Protein AF-A0A523XMX8-F1 (afdb_monomer)

Foldseek 3Di:
DPPPDVVNVVVVVVVVVVPPDDVVVVVVVVVVLVVLLVVLLVVLVVVVVVVPDDDPVVQQCDVVCVPPTSVSVVSNVSSVVSSVVVVVVVVVVCCVVDPDDDDPVPPDPDDPDDPPPDD

Solvent-accessible surface area (backbone atoms only — not comparable to full-atom values): 7252 Å² total; per-residue (Å²): 140,83,88,79,52,70,69,59,54,51,53,54,49,51,51,54,55,70,69,48,77,58,69,67,61,57,52,53,51,52,53,50,52,52,51,43,49,52,53,22,42,56,49,26,48,55,49,56,72,71,56,80,64,90,76,62,70,69,74,38,62,46,88,90,50,70,88,74,42,26,60,55,55,53,33,48,54,48,11,50,53,48,37,54,51,51,50,51,50,52,51,52,52,48,48,68,76,53,62,86,74,78,51,84,84,73,52,78,80,81,77,77,76,77,78,78,78,81,127

Structure (mmCIF, N/CA/C/O backbone):
data_AF-A0A523XMX8-F1
#
_entry.id   AF-A0A523XMX8-F1
#
loop_
_atom_site.group_PDB
_atom_site.id
_atom_site.type_symbol
_atom_site.label_atom_id
_atom_site.label_alt_id
_atom_site.label_comp_id
_atom_site.label_asym_id
_atom_site.label_entity_id
_atom_site.label_seq_id
_atom_site.pdbx_PDB_ins_code
_atom_site.Cartn_x
_atom_site.Cartn_y
_atom_site.Cartn_z
_atom_site.occupancy
_atom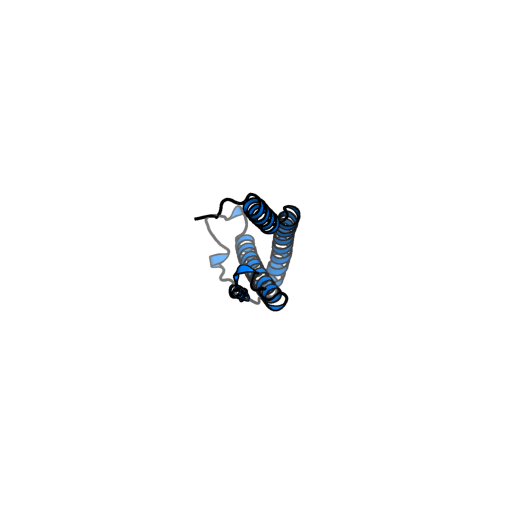_site.B_iso_or_equiv
_atom_site.auth_seq_id
_atom_site.auth_comp_id
_atom_site.auth_asym_id
_atom_site.auth_atom_id
_atom_site.pdbx_PDB_model_num
ATOM 1 N N . MET A 1 1 ? 42.049 2.344 -22.829 1.00 52.81 1 MET A N 1
ATOM 2 C CA . MET A 1 1 ? 41.469 3.656 -23.190 1.00 52.81 1 MET A CA 1
ATOM 3 C C . MET A 1 1 ? 40.869 3.527 -24.580 1.00 52.81 1 MET A C 1
ATOM 5 O O . MET A 1 1 ? 41.507 2.914 -25.423 1.00 52.81 1 MET A O 1
ATOM 9 N N . GLY A 1 2 ? 39.623 3.962 -24.768 1.00 55.50 2 GLY A N 1
ATOM 10 C CA . GLY A 1 2 ? 38.838 3.720 -25.988 1.00 55.50 2 GLY A CA 1
ATOM 11 C C . GLY A 1 2 ? 37.345 3.512 -25.706 1.00 55.50 2 GLY A C 1
ATOM 12 O O . GLY A 1 2 ? 36.725 2.636 -26.301 1.00 55.50 2 GLY A O 1
ATOM 13 N N . ARG A 1 3 ? 36.783 4.265 -24.748 1.00 55.72 3 ARG A N 1
ATOM 14 C CA . ARG A 1 3 ? 35.345 4.274 -24.414 1.00 55.72 3 ARG A CA 1
ATOM 15 C C . ARG A 1 3 ? 34.614 5.436 -25.105 1.00 55.72 3 ARG A C 1
ATOM 17 O O . ARG A 1 3 ? 33.520 5.799 -24.699 1.00 55.72 3 ARG A O 1
ATOM 24 N N . ASP A 1 4 ? 35.192 5.966 -26.180 1.00 60.31 4 ASP A N 1
ATOM 25 C CA . ASP A 1 4 ? 34.786 7.247 -26.771 1.00 60.31 4 ASP A CA 1
ATOM 26 C C . ASP A 1 4 ? 34.184 7.073 -28.173 1.00 60.31 4 ASP A C 1
ATOM 28 O O . ASP A 1 4 ? 34.280 7.960 -29.017 1.00 60.31 4 ASP A O 1
ATOM 32 N N . THR A 1 5 ? 33.574 5.915 -28.463 1.00 75.62 5 THR A N 1
ATOM 33 C CA . THR A 1 5 ? 32.801 5.784 -29.706 1.00 75.62 5 THR A CA 1
ATOM 34 C C . THR A 1 5 ? 31.372 6.256 -29.461 1.00 75.62 5 THR A C 1
ATOM 36 O O . THR A 1 5 ? 30.696 5.780 -28.548 1.00 75.62 5 THR A O 1
ATOM 39 N N . TRP A 1 6 ? 30.910 7.195 -30.291 1.00 70.62 6 TRP A N 1
ATOM 40 C CA . TRP A 1 6 ? 29.552 7.757 -30.289 1.00 70.62 6 TRP A CA 1
ATOM 41 C C . TRP A 1 6 ? 28.453 6.688 -30.192 1.00 70.62 6 TRP A C 1
ATOM 43 O O . TRP A 1 6 ? 27.459 6.873 -29.494 1.00 70.62 6 TRP A O 1
ATOM 53 N N . ARG A 1 7 ? 28.708 5.515 -30.780 1.00 71.75 7 ARG A N 1
ATOM 54 C CA . ARG A 1 7 ? 27.822 4.348 -30.771 1.00 71.75 7 ARG A CA 1
ATOM 55 C C . ARG A 1 7 ? 27.574 3.759 -29.374 1.00 71.75 7 ARG A C 1
ATOM 57 O O . ARG A 1 7 ? 26.484 3.268 -29.110 1.00 71.75 7 ARG A O 1
ATOM 64 N N . PHE A 1 8 ? 28.546 3.814 -28.456 1.00 73.06 8 PHE A N 1
ATOM 65 C CA . PHE A 1 8 ? 28.310 3.398 -27.064 1.00 73.06 8 PHE A CA 1
ATOM 66 C C . PHE A 1 8 ? 27.454 4.412 -26.302 1.00 73.06 8 PHE A C 1
ATOM 68 O O . PHE A 1 8 ? 26.685 4.021 -25.428 1.00 73.06 8 PHE A O 1
ATOM 75 N N . ARG A 1 9 ? 27.551 5.700 -26.656 1.00 74.81 9 ARG A N 1
ATOM 76 C CA . ARG A 1 9 ? 26.746 6.761 -26.045 1.00 74.81 9 ARG A CA 1
ATOM 77 C C . ARG A 1 9 ? 25.272 6.636 -26.428 1.00 74.81 9 ARG A C 1
ATOM 79 O O . ARG A 1 9 ? 24.423 6.755 -25.553 1.00 74.81 9 ARG A O 1
ATOM 86 N N . GLU A 1 10 ? 24.984 6.317 -27.691 1.00 78.69 10 GLU A N 1
ATOM 87 C CA . GLU A 1 10 ? 23.622 6.023 -28.165 1.00 78.69 10 GLU A CA 1
ATOM 88 C C . GLU A 1 10 ? 23.019 4.808 -27.449 1.00 78.69 10 GLU A C 1
ATOM 90 O O . GLU A 1 10 ? 21.920 4.906 -26.911 1.00 78.69 10 GLU A O 1
ATOM 95 N N . LEU A 1 11 ? 23.764 3.701 -27.329 1.00 78.00 11 LEU A N 1
ATOM 96 C CA . LEU A 1 11 ? 23.299 2.507 -26.609 1.00 78.00 11 LEU A CA 1
ATOM 97 C C . LEU A 1 11 ? 23.042 2.777 -25.116 1.00 78.00 11 LEU A C 1
ATOM 99 O O . LEU A 1 11 ? 22.066 2.282 -24.550 1.00 78.00 11 LEU A O 1
ATOM 103 N N . ASP A 1 12 ? 23.889 3.574 -24.458 1.00 76.88 12 ASP A N 1
ATOM 104 C CA . ASP A 1 12 ? 23.670 3.971 -23.063 1.00 76.88 12 ASP A CA 1
ATOM 105 C C . ASP A 1 12 ? 22.466 4.917 -22.911 1.00 76.88 12 ASP A C 1
ATOM 107 O O . ASP A 1 12 ? 21.740 4.841 -21.915 1.00 76.88 12 ASP A O 1
ATOM 111 N N . GLU A 1 13 ? 22.210 5.791 -23.886 1.00 78.75 13 GLU A N 1
ATOM 112 C CA . GLU A 1 13 ? 21.013 6.634 -23.921 1.00 78.75 13 GLU A CA 1
ATOM 113 C C . GLU A 1 13 ? 19.737 5.820 -24.168 1.00 78.75 13 GLU A C 1
ATOM 115 O O . GLU A 1 13 ? 18.737 6.040 -23.480 1.00 78.75 13 GLU A O 1
ATOM 120 N N . GLU A 1 14 ? 19.764 4.839 -25.069 1.00 75.50 14 GLU A N 1
ATOM 121 C CA . GLU A 1 14 ? 18.656 3.910 -25.315 1.00 75.50 14 GLU A CA 1
ATOM 122 C C . GLU A 1 14 ? 18.346 3.056 -24.081 1.00 75.50 14 GLU A C 1
ATOM 124 O O . GLU A 1 14 ? 17.186 2.951 -23.677 1.00 75.50 14 GLU A O 1
ATOM 129 N N . ARG A 1 15 ? 19.371 2.548 -23.382 1.00 70.12 15 ARG A N 1
ATOM 130 C CA . ARG A 1 15 ? 19.197 1.857 -22.091 1.00 70.12 15 ARG A CA 1
ATOM 131 C C . ARG A 1 15 ? 18.602 2.771 -21.026 1.00 70.12 15 ARG A C 1
ATOM 133 O O . ARG A 1 15 ? 17.742 2.340 -20.260 1.00 70.12 15 ARG A O 1
ATOM 140 N N . LYS A 1 16 ? 19.030 4.036 -20.962 1.00 73.00 16 LYS A N 1
ATOM 141 C CA . LYS A 1 16 ? 18.450 5.029 -20.043 1.00 73.00 16 LYS A CA 1
ATOM 142 C C . LYS A 1 16 ? 17.004 5.360 -20.401 1.00 73.00 16 LYS A C 1
ATOM 144 O O . LYS A 1 16 ? 16.234 5.625 -19.486 1.00 73.00 16 LYS A O 1
ATOM 149 N N . LYS A 1 17 ? 16.626 5.357 -21.682 1.00 70.06 17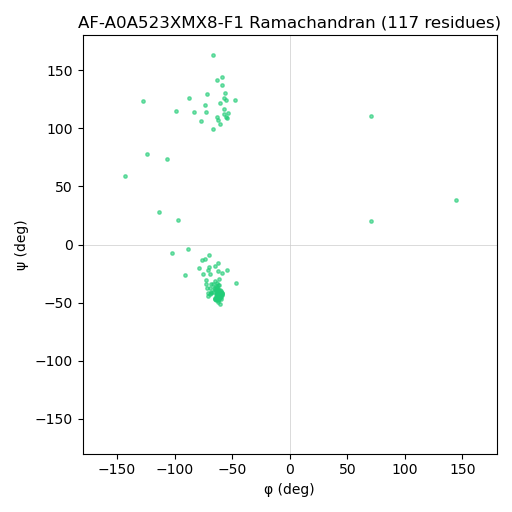 LYS A N 1
ATOM 150 C CA . LYS A 1 17 ? 15.235 5.546 -22.126 1.00 70.06 17 LYS A CA 1
ATOM 151 C C . LYS A 1 17 ? 14.374 4.326 -21.792 1.00 70.06 17 LYS A C 1
ATOM 153 O O . LYS A 1 17 ? 13.309 4.508 -21.222 1.00 70.06 17 LYS A O 1
ATOM 158 N N . SER A 1 18 ? 14.869 3.110 -22.028 1.00 65.94 18 SER A N 1
ATOM 159 C CA . SER A 1 18 ? 14.192 1.852 -21.668 1.00 65.94 18 SER A CA 1
ATOM 160 C C . SER A 1 18 ? 13.991 1.701 -20.151 1.00 65.94 18 SER A C 1
ATOM 162 O O . SER A 1 18 ? 12.924 1.300 -19.694 1.00 65.94 18 SER A O 1
ATOM 164 N N . LYS A 1 19 ? 14.970 2.124 -19.338 1.00 67.50 19 LYS A N 1
ATOM 165 C CA . LYS A 1 19 ? 14.853 2.128 -17.867 1.00 67.50 19 LYS A CA 1
ATOM 166 C C . LYS A 1 19 ? 13.939 3.223 -17.308 1.00 67.50 19 LYS A C 1
ATOM 168 O O . LYS A 1 19 ? 13.621 3.193 -16.117 1.00 67.50 19 LYS A O 1
ATOM 173 N N . ARG A 1 20 ? 13.528 4.213 -18.107 1.00 70.38 20 ARG A N 1
ATOM 174 C CA . ARG A 1 20 ? 12.566 5.222 -17.650 1.00 70.38 20 ARG A CA 1
ATOM 175 C C . ARG A 1 20 ? 11.178 4.597 -17.678 1.00 70.38 20 ARG A C 1
ATOM 177 O O . ARG A 1 20 ? 10.586 4.420 -18.733 1.00 70.38 20 ARG A O 1
ATOM 184 N N . LEU A 1 21 ? 10.663 4.288 -16.490 1.00 67.81 21 LEU A N 1
ATOM 185 C CA . LEU A 1 21 ? 9.271 3.893 -16.288 1.00 67.81 21 LEU A CA 1
ATOM 186 C C . LEU A 1 21 ? 8.331 4.864 -17.011 1.00 67.81 21 LEU A C 1
ATOM 188 O O . LEU A 1 21 ? 8.369 6.073 -16.762 1.00 67.81 21 LEU A O 1
ATOM 192 N N . ASN A 1 22 ? 7.482 4.312 -17.875 1.00 78.88 22 ASN A N 1
ATOM 193 C CA . ASN A 1 22 ? 6.486 5.066 -18.621 1.00 78.88 22 ASN A CA 1
ATOM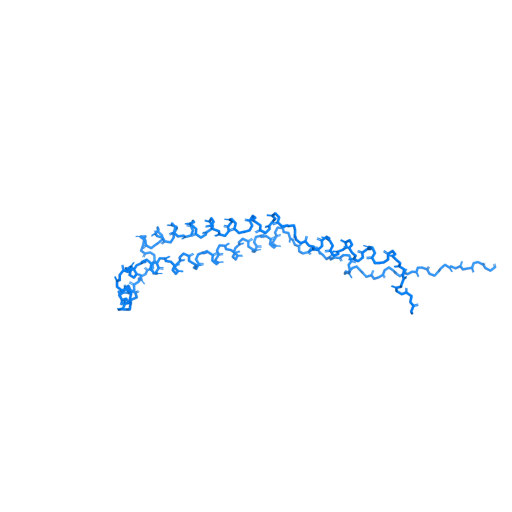 194 C C . ASN A 1 22 ? 5.576 5.853 -17.655 1.00 78.88 22 ASN A C 1
ATOM 196 O O . ASN A 1 22 ? 5.042 5.269 -16.707 1.00 78.88 22 ASN A O 1
ATOM 200 N N . PRO A 1 23 ? 5.351 7.161 -17.879 1.00 78.69 23 PRO A N 1
ATOM 201 C CA . PRO A 1 23 ? 4.584 8.009 -16.962 1.00 78.69 23 PRO A CA 1
ATOM 202 C C . PRO A 1 23 ? 3.131 7.539 -16.788 1.00 78.69 23 PRO A C 1
ATOM 204 O O . PRO A 1 23 ? 2.575 7.668 -15.701 1.00 78.69 23 PRO A O 1
ATOM 207 N N . ILE A 1 24 ? 2.550 6.907 -17.814 1.00 82.25 24 ILE A N 1
ATOM 208 C CA . ILE A 1 24 ? 1.205 6.308 -17.774 1.00 82.25 24 ILE A CA 1
ATOM 209 C C . ILE A 1 24 ? 1.108 5.242 -16.671 1.00 82.25 24 ILE A C 1
ATOM 211 O O . ILE A 1 24 ? 0.148 5.224 -15.904 1.00 82.25 24 ILE A O 1
ATOM 215 N N . TRP A 1 25 ? 2.140 4.408 -16.519 1.00 81.19 25 TRP A N 1
ATOM 216 C CA . TRP A 1 25 ? 2.167 3.349 -15.508 1.00 81.19 25 TRP A CA 1
ATOM 217 C C . TRP A 1 25 ? 2.280 3.891 -14.076 1.00 81.19 25 TRP A C 1
ATOM 219 O O . TRP A 1 25 ? 1.785 3.259 -13.145 1.00 81.19 25 TRP A O 1
ATOM 229 N N . ARG A 1 26 ? 2.844 5.094 -13.884 1.00 80.19 26 ARG A N 1
ATOM 230 C CA . ARG A 1 26 ? 2.815 5.784 -12.579 1.00 80.19 26 ARG A CA 1
ATOM 231 C C . ARG A 1 26 ? 1.403 6.256 -12.221 1.00 80.19 26 ARG A C 1
ATOM 233 O O . ARG A 1 26 ? 1.009 6.168 -11.062 1.00 80.19 26 ARG A O 1
ATOM 240 N N . GLY A 1 27 ? 0.642 6.717 -13.217 1.00 83.88 27 GLY A N 1
ATOM 241 C CA . GLY A 1 27 ? -0.755 7.126 -13.050 1.00 83.88 27 GLY A CA 1
ATOM 242 C C . GLY A 1 27 ? -1.661 5.961 -12.653 1.00 83.88 27 GLY A C 1
ATOM 243 O O . GLY A 1 27 ? -2.415 6.077 -11.690 1.00 83.88 27 GLY A O 1
ATOM 244 N N . VAL A 1 28 ? -1.522 4.814 -13.328 1.00 87.44 28 VAL A N 1
ATOM 245 C CA . VAL A 1 28 ? -2.275 3.589 -12.999 1.00 87.44 28 VAL A CA 1
ATOM 246 C C . VAL A 1 28 ? -2.002 3.141 -11.562 1.00 87.44 28 VAL A C 1
ATOM 248 O O . VAL A 1 28 ? -2.941 2.821 -10.839 1.00 87.44 28 VAL A O 1
ATOM 251 N N . GLY A 1 29 ? -0.741 3.188 -11.115 1.00 83.38 29 GLY A N 1
ATOM 252 C CA . GLY A 1 29 ? -0.386 2.864 -9.731 1.00 83.38 29 GLY A CA 1
ATOM 253 C C . GLY A 1 29 ? -1.072 3.774 -8.708 1.00 83.38 29 GLY A C 1
ATOM 254 O O . GLY A 1 29 ? -1.609 3.282 -7.722 1.00 83.38 29 GLY A O 1
ATOM 255 N N . CYS A 1 30 ? -1.120 5.086 -8.962 1.00 87.00 30 CYS A N 1
ATOM 256 C CA . CYS A 1 30 ? -1.793 6.037 -8.073 1.00 87.00 30 CYS A CA 1
ATOM 257 C C . CYS A 1 30 ? -3.299 5.749 -7.961 1.00 87.00 30 CYS A C 1
ATOM 259 O O . CYS A 1 30 ? -3.829 5.633 -6.857 1.00 87.00 30 CYS A O 1
ATOM 2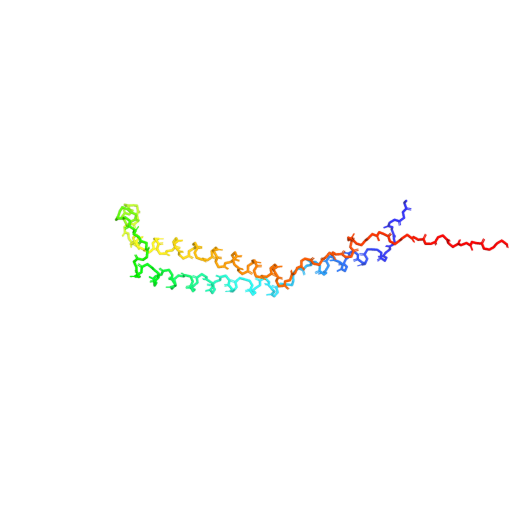61 N N . VAL A 1 31 ? -3.977 5.553 -9.097 1.00 90.56 31 VAL A N 1
ATOM 262 C CA . VAL A 1 31 ? -5.411 5.221 -9.123 1.00 90.56 31 VAL A CA 1
ATOM 263 C C . VAL A 1 31 ? -5.683 3.904 -8.395 1.00 90.56 31 VAL A C 1
ATOM 265 O O . VAL A 1 31 ? -6.622 3.819 -7.606 1.00 90.56 31 VAL A O 1
ATOM 268 N N . LEU A 1 32 ? -4.837 2.894 -8.602 1.00 87.44 32 LEU A N 1
ATOM 269 C CA . LEU A 1 32 ? -4.987 1.591 -7.962 1.00 87.44 32 LEU A CA 1
ATOM 270 C C . LEU A 1 32 ? -4.840 1.680 -6.437 1.00 87.44 32 LEU A C 1
ATOM 272 O O . LEU A 1 32 ? -5.618 1.047 -5.732 1.00 87.44 32 LEU A O 1
ATOM 276 N N . VAL A 1 33 ? -3.920 2.504 -5.922 1.00 86.00 33 VAL A N 1
ATOM 277 C CA . VAL A 1 33 ? -3.775 2.751 -4.473 1.00 86.00 33 VAL A CA 1
ATOM 278 C C . VAL A 1 33 ? -5.021 3.418 -3.891 1.00 86.00 33 VAL A C 1
ATOM 280 O O . VAL A 1 33 ? -5.479 3.015 -2.824 1.00 86.00 33 VAL A O 1
ATOM 283 N N . VAL A 1 34 ? -5.610 4.392 -4.593 1.00 89.75 34 VAL A N 1
ATOM 284 C CA . VAL A 1 34 ? -6.853 5.046 -4.145 1.00 89.75 34 VAL A CA 1
ATOM 285 C C . VAL A 1 34 ? -8.006 4.043 -4.083 1.00 89.75 34 VAL A C 1
ATOM 287 O O . VAL A 1 34 ? -8.715 3.982 -3.078 1.00 89.75 34 VAL A O 1
ATOM 290 N N . ILE A 1 35 ? -8.164 3.218 -5.122 1.00 90.62 35 ILE A N 1
ATOM 291 C CA . ILE A 1 35 ? -9.189 2.166 -5.158 1.00 90.62 35 ILE A CA 1
ATOM 292 C C . ILE A 1 35 ? -8.965 1.165 -4.020 1.00 90.62 35 ILE A C 1
ATOM 294 O O . ILE A 1 35 ? -9.915 0.818 -3.321 1.00 90.62 35 ILE A O 1
ATOM 298 N N . LEU A 1 36 ? -7.720 0.736 -3.791 1.00 89.06 36 LEU A N 1
ATOM 299 C CA . LEU A 1 36 ? -7.386 -0.187 -2.706 1.00 89.06 36 LEU A CA 1
ATOM 300 C C . LEU A 1 36 ? -7.721 0.397 -1.333 1.00 89.06 36 LEU A C 1
ATOM 302 O O . LEU A 1 36 ? -8.262 -0.313 -0.491 1.00 89.06 36 LEU A O 1
ATOM 306 N N . GLY A 1 37 ? -7.423 1.679 -1.111 1.00 89.00 37 GLY A N 1
ATOM 307 C CA . GLY A 1 37 ? -7.763 2.369 0.131 1.00 89.00 37 GLY A CA 1
ATOM 308 C C . GLY A 1 37 ? -9.274 2.426 0.355 1.00 89.00 37 GLY A C 1
ATOM 309 O O . GLY A 1 37 ? -9.748 2.128 1.448 1.00 89.00 37 GLY A O 1
ATOM 310 N N . PHE A 1 38 ? -10.043 2.729 -0.694 1.00 91.31 38 PHE A N 1
ATOM 311 C CA . PHE A 1 38 ? -11.502 2.771 -0.619 1.00 91.31 38 PHE A CA 1
ATOM 312 C C . PHE A 1 38 ? -12.111 1.395 -0.316 1.00 91.31 38 PHE A C 1
ATOM 314 O O . PHE A 1 38 ? -12.921 1.256 0.601 1.00 91.31 38 PHE A O 1
ATOM 321 N N . VAL A 1 39 ? -11.674 0.356 -1.034 1.00 91.00 39 VAL A N 1
ATOM 322 C CA . VAL A 1 39 ? -12.112 -1.027 -0.791 1.00 91.00 39 VAL A CA 1
ATOM 323 C C . VAL A 1 39 ? -11.695 -1.491 0.606 1.00 91.00 39 VAL A C 1
ATOM 325 O O . VAL A 1 39 ? -12.503 -2.077 1.321 1.00 91.00 39 VAL A O 1
ATOM 328 N N . GLY A 1 40 ? -10.467 -1.180 1.027 1.00 90.94 40 GLY A N 1
ATOM 329 C CA . GLY A 1 40 ? -9.952 -1.507 2.355 1.00 90.94 40 GLY A CA 1
ATOM 330 C C . GLY A 1 40 ? -10.747 -0.851 3.483 1.00 90.94 40 GLY A C 1
ATOM 331 O O . GLY A 1 40 ? -10.945 -1.474 4.523 1.00 90.94 40 GLY A O 1
ATOM 332 N N . TYR A 1 41 ? -11.249 0.368 3.278 1.00 89.69 41 TYR A N 1
ATOM 333 C CA . TYR A 1 41 ? -12.096 1.065 4.248 1.00 89.69 41 TYR A CA 1
ATOM 334 C C . TYR A 1 41 ? -13.485 0.427 4.399 1.00 89.69 41 TYR A C 1
ATOM 336 O O . TYR A 1 41 ? -13.972 0.246 5.518 1.00 89.69 41 TYR A O 1
ATOM 344 N N . ILE A 1 42 ? -14.115 0.041 3.285 1.00 92.12 42 ILE A N 1
ATOM 345 C CA . ILE A 1 42 ? -15.396 -0.684 3.313 1.00 92.12 42 ILE A CA 1
ATOM 346 C C . ILE A 1 42 ? -15.206 -2.047 3.982 1.00 92.12 42 ILE A C 1
ATOM 348 O O . ILE A 1 42 ? -15.985 -2.441 4.851 1.00 92.12 42 ILE A O 1
ATOM 352 N N . PHE A 1 43 ? -14.138 -2.751 3.607 1.00 91.19 43 PHE A N 1
ATOM 353 C CA . PHE A 1 43 ? -13.833 -4.068 4.144 1.00 91.19 43 PHE A CA 1
ATOM 354 C C . PHE A 1 43 ? -13.517 -4.025 5.641 1.00 91.19 43 PHE A C 1
ATOM 356 O O . PHE A 1 43 ? -13.972 -4.897 6.375 1.00 91.19 43 PHE A O 1
ATOM 363 N N . SER A 1 44 ? -12.793 -3.007 6.120 1.00 89.75 44 SER A N 1
ATOM 364 C CA . SER A 1 44 ? -12.505 -2.872 7.549 1.00 89.75 44 SER A CA 1
ATOM 365 C C . SER A 1 44 ? -13.763 -2.614 8.373 1.00 89.75 44 SER A C 1
ATOM 367 O O . SER A 1 44 ? -13.878 -3.173 9.458 1.00 89.75 44 SER A O 1
ATOM 369 N N . GLY A 1 45 ? -14.719 -1.834 7.856 1.00 88.06 45 GLY A N 1
ATOM 370 C CA . GLY A 1 45 ? -16.015 -1.633 8.511 1.00 88.06 45 GLY A CA 1
ATOM 371 C C . GLY A 1 45 ? -16.770 -2.951 8.668 1.00 88.06 45 GLY A C 1
ATOM 372 O O . GLY A 1 45 ? -17.124 -3.335 9.779 1.00 88.06 45 GLY A O 1
ATOM 373 N N . TRP A 1 46 ? -16.905 -3.706 7.573 1.00 90.75 46 TRP A N 1
ATOM 374 C CA . TRP A 1 46 ? -17.530 -5.030 7.613 1.00 90.75 46 TRP A CA 1
ATOM 375 C C . TRP A 1 46 ? -16.798 -5.994 8.562 1.00 90.75 46 TRP A C 1
ATOM 377 O O . TRP A 1 46 ? -17.434 -6.684 9.352 1.00 90.75 46 TRP A O 1
ATOM 387 N N . PHE A 1 47 ? -15.463 -6.016 8.532 1.00 90.88 47 PHE A N 1
ATOM 388 C CA . PHE A 1 47 ? -14.642 -6.880 9.384 1.00 90.88 47 PHE A CA 1
ATOM 389 C C . PHE A 1 47 ? -14.800 -6.569 10.880 1.00 90.88 47 PHE A C 1
ATOM 391 O O . PHE A 1 47 ? -14.837 -7.486 11.702 1.00 90.88 47 PHE A O 1
ATOM 398 N N . LEU A 1 48 ? -14.903 -5.287 11.238 1.00 87.06 48 LEU A N 1
ATOM 399 C CA . LEU A 1 48 ? -15.121 -4.860 12.617 1.00 87.06 48 LEU A CA 1
ATOM 400 C C . LEU A 1 48 ? -16.541 -5.172 13.103 1.00 87.06 48 LEU A C 1
ATOM 402 O O . LEU A 1 48 ? -16.697 -5.600 14.246 1.00 87.06 48 LEU A O 1
ATOM 406 N N . ASP A 1 49 ? -17.550 -5.039 12.239 1.00 87.31 49 ASP A N 1
ATOM 407 C CA . ASP A 1 49 ? -18.945 -5.365 12.566 1.00 87.31 49 ASP A CA 1
ATOM 408 C C . ASP A 1 49 ? -19.163 -6.855 12.853 1.00 87.31 49 ASP A C 1
ATOM 410 O O . ASP A 1 49 ? -19.984 -7.212 13.695 1.00 87.31 49 ASP A O 1
ATOM 414 N N . GLN A 1 50 ? -18.397 -7.740 12.209 1.00 89.75 50 GLN A N 1
ATOM 415 C CA . GLN A 1 50 ? -18.447 -9.179 12.493 1.00 89.75 50 GLN A CA 1
ATOM 416 C C . GLN A 1 50 ? -17.862 -9.553 13.869 1.00 89.75 50 GLN A C 1
ATOM 418 O O . GLN A 1 50 ? -17.984 -10.698 14.298 1.00 89.75 50 GLN A O 1
ATOM 423 N N . GLY A 1 51 ? -17.216 -8.619 14.579 1.00 84.62 51 GLY A N 1
ATOM 424 C CA . GLY A 1 51 ? -16.703 -8.859 15.930 1.00 84.62 51 GLY A CA 1
ATOM 425 C C . GLY A 1 51 ? -15.492 -9.796 15.997 1.00 84.62 51 GLY A C 1
ATOM 426 O O . GLY A 1 51 ? -15.203 -10.340 17.061 1.00 84.62 51 GLY A O 1
ATOM 427 N N . PHE A 1 52 ? -14.754 -9.976 14.893 1.00 82.06 52 PHE A N 1
ATOM 428 C CA . PHE A 1 52 ? -13.560 -10.836 14.848 1.00 82.06 52 PHE A CA 1
ATOM 429 C C . PHE A 1 52 ? -12.432 -10.380 15.784 1.00 82.06 52 PHE A C 1
ATOM 431 O O . PHE A 1 52 ? -11.570 -11.177 16.152 1.00 82.06 52 PHE A O 1
ATOM 438 N N . VAL A 1 53 ? -12.416 -9.098 16.157 1.00 83.00 53 VAL A N 1
ATOM 439 C CA . VAL A 1 53 ? -11.393 -8.506 17.020 1.00 83.00 53 VAL A CA 1
ATOM 440 C C . VAL A 1 53 ? -12.072 -7.783 18.173 1.00 83.00 53 VAL A C 1
ATOM 442 O O . VAL A 1 53 ? -12.865 -6.865 17.969 1.00 83.00 53 VAL A O 1
ATOM 445 N N . TYR A 1 54 ? -11.722 -8.166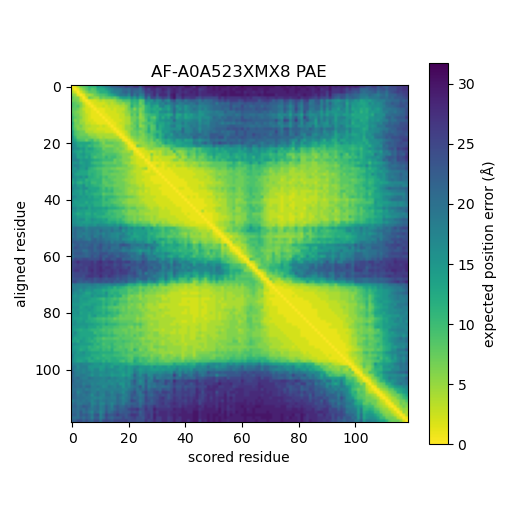 19.400 1.00 81.75 54 TYR A N 1
ATOM 446 C CA . TYR A 1 54 ? -12.146 -7.432 20.584 1.00 81.75 54 TYR A CA 1
ATOM 447 C C . TYR A 1 54 ? -11.370 -6.116 20.687 1.00 81.75 54 TYR A C 1
ATOM 449 O O . TYR A 1 54 ? -10.157 -6.111 20.903 1.00 81.75 54 TYR A O 1
ATOM 457 N N . ILE A 1 55 ? -12.076 -4.994 20.552 1.00 79.31 55 ILE A N 1
ATOM 458 C CA . ILE A 1 55 ? -11.502 -3.659 20.725 1.00 79.31 55 ILE A CA 1
ATOM 459 C C . ILE A 1 55 ? -11.836 -3.176 22.144 1.00 79.31 55 ILE A C 1
ATOM 461 O O . ILE A 1 55 ? -13.012 -2.964 22.457 1.00 79.31 55 ILE A O 1
ATOM 465 N N . PRO A 1 56 ? -10.840 -2.983 23.028 1.00 77.12 56 PRO A N 1
ATOM 466 C CA . PRO A 1 56 ? -11.094 -2.458 24.362 1.00 77.12 56 PRO A CA 1
ATOM 467 C C . PRO A 1 56 ? -11.653 -1.030 24.285 1.00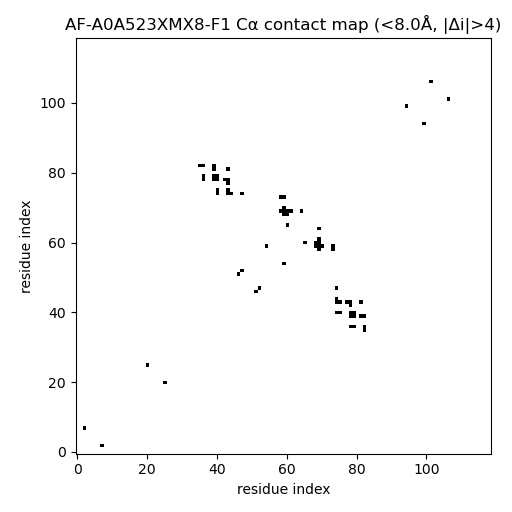 77.12 56 PRO A C 1
ATOM 469 O O . PRO A 1 56 ? -11.209 -0.210 23.491 1.00 77.12 56 PRO A O 1
ATOM 472 N N . ARG A 1 57 ? -12.612 -0.683 25.152 1.00 70.94 57 ARG A N 1
ATOM 473 C CA . ARG A 1 57 ? -13.288 0.633 25.109 1.00 70.94 57 ARG A CA 1
ATOM 474 C C . ARG A 1 57 ? -12.338 1.830 25.256 1.00 70.94 57 ARG A C 1
ATOM 476 O O . ARG A 1 57 ? -12.647 2.911 24.761 1.00 70.94 57 ARG A O 1
ATOM 483 N N . PHE A 1 58 ? -11.176 1.630 25.880 1.00 71.38 58 PHE A N 1
ATOM 484 C CA . PHE A 1 58 ? -10.145 2.658 26.032 1.00 71.38 58 PHE A CA 1
ATOM 485 C C . PHE A 1 58 ? -9.586 3.157 24.688 1.00 71.38 58 PHE A C 1
ATOM 487 O O . PHE A 1 58 ? -9.319 4.344 24.554 1.00 71.38 58 PHE A O 1
ATOM 494 N N . SER A 1 59 ? -9.467 2.302 23.663 1.00 69.25 59 SER A N 1
ATOM 495 C CA . SER A 1 59 ? -8.983 2.731 22.338 1.00 69.25 59 SER A CA 1
ATOM 496 C C . SER A 1 59 ? -10.030 3.491 21.517 1.00 69.25 59 SER A C 1
ATOM 498 O O . SER A 1 59 ? -9.681 4.137 20.534 1.00 69.25 59 SER A O 1
ATOM 500 N N . ILE A 1 60 ? -11.301 3.458 21.927 1.00 69.19 60 ILE A N 1
ATOM 501 C CA . ILE A 1 60 ? -12.412 4.168 21.272 1.00 69.19 60 ILE A CA 1
ATOM 502 C C . ILE A 1 60 ? -12.598 5.570 21.876 1.00 69.19 60 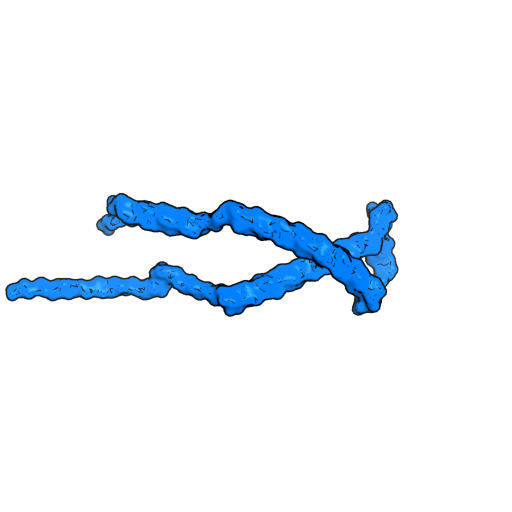ILE A C 1
ATOM 504 O O . ILE A 1 60 ? -13.088 6.482 21.213 1.00 69.19 60 ILE A O 1
ATOM 508 N N . GLN A 1 61 ? -12.198 5.768 23.131 1.00 67.44 61 GLN A N 1
ATOM 509 C CA . GLN A 1 61 ? -12.355 7.034 23.845 1.00 67.44 61 GLN A CA 1
ATOM 510 C C . GLN A 1 61 ? -11.004 7.733 23.988 1.00 67.44 61 GLN A C 1
ATOM 512 O O . GLN A 1 61 ? -10.418 7.781 25.065 1.00 67.44 61 GLN A O 1
ATOM 517 N N . ILE A 1 62 ? -10.504 8.285 22.881 1.00 66.56 62 ILE A N 1
ATOM 518 C CA . ILE A 1 62 ? -9.311 9.134 22.905 1.00 66.56 62 ILE A CA 1
ATOM 519 C C . ILE A 1 62 ? -9.759 10.557 23.286 1.00 66.56 62 ILE A C 1
ATOM 521 O O . ILE A 1 62 ? -10.466 11.195 22.501 1.00 66.56 62 ILE A O 1
ATOM 525 N N . PRO A 1 63 ? -9.357 11.090 24.457 1.00 64.94 63 PRO A N 1
ATOM 526 C CA . PRO A 1 63 ? -9.854 12.372 24.970 1.00 64.94 63 PRO A CA 1
ATOM 527 C C . PRO A 1 63 ? -9.453 13.573 24.100 1.00 64.94 63 PRO A C 1
ATOM 529 O O . PRO A 1 63 ? -10.069 14.630 24.185 1.00 64.94 63 PRO A O 1
ATOM 532 N N . LEU A 1 64 ? -8.442 13.408 23.243 1.00 64.81 64 LEU A N 1
ATOM 533 C CA . LEU A 1 64 ? -7.906 14.460 22.382 1.00 64.81 64 LEU A CA 1
ATOM 534 C C . LEU A 1 64 ? -8.758 14.721 21.123 1.00 64.81 64 LEU A C 1
ATOM 536 O O . LEU A 1 64 ? -8.622 15.774 20.511 1.00 64.81 64 LEU A O 1
ATOM 540 N N . ILE A 1 65 ? -9.608 13.769 20.709 1.00 62.28 65 ILE A N 1
ATOM 541 C CA . ILE A 1 65 ? -10.359 13.829 19.440 1.00 62.28 65 ILE A CA 1
ATOM 542 C C . ILE A 1 65 ? -11.766 13.243 19.642 1.00 62.28 65 ILE A C 1
ATOM 544 O O . ILE A 1 65 ? -12.166 12.264 19.014 1.00 62.28 65 ILE A O 1
ATOM 548 N N . THR A 1 66 ? -12.542 13.826 20.554 1.00 61.81 66 THR A N 1
ATOM 549 C CA . THR A 1 66 ? -13.929 13.397 20.815 1.00 61.81 66 THR A CA 1
ATOM 550 C C . THR A 1 66 ? -14.884 13.732 19.665 1.00 61.81 66 THR A C 1
ATOM 552 O O . THR A 1 66 ? -15.933 13.108 19.537 1.00 61.81 66 THR A O 1
ATOM 555 N N . THR A 1 67 ? -14.510 14.664 18.785 1.00 65.56 67 THR A N 1
ATOM 556 C CA . THR A 1 67 ? -15.359 15.168 17.694 1.00 65.56 67 THR A CA 1
ATOM 557 C C . THR A 1 67 ? -15.499 14.198 16.513 1.00 65.56 67 THR A C 1
ATOM 559 O O . THR A 1 67 ? -16.495 14.263 15.803 1.00 65.56 67 THR A O 1
ATOM 562 N N . ILE A 1 68 ? -14.527 13.303 16.288 1.00 64.00 68 ILE A N 1
ATOM 563 C CA . ILE A 1 68 ? -14.474 12.434 15.088 1.00 64.00 68 ILE A CA 1
ATOM 564 C C . ILE A 1 68 ? -14.947 10.994 15.388 1.00 64.00 68 ILE A C 1
ATOM 566 O O . ILE A 1 68 ? -15.167 10.209 14.473 1.00 64.00 68 ILE A O 1
ATOM 570 N N . GLY A 1 69 ? -15.198 10.653 16.658 1.00 69.38 69 GLY A N 1
ATOM 571 C CA . GLY A 1 69 ? -15.604 9.309 17.079 1.00 69.38 69 GLY A CA 1
ATOM 572 C C . GLY A 1 69 ? -14.452 8.308 16.947 1.00 69.38 69 GLY A C 1
ATOM 573 O O . GLY A 1 69 ? -14.043 7.945 15.847 1.00 69.38 69 GLY A O 1
ATOM 574 N N . GLY A 1 70 ? -13.911 7.814 18.065 1.00 72.44 70 GLY A N 1
ATOM 575 C CA . GLY A 1 70 ? -12.718 6.953 18.025 1.00 72.44 70 GLY A CA 1
ATOM 576 C C . GLY A 1 70 ? -12.902 5.633 17.268 1.00 72.44 70 GLY A C 1
ATOM 577 O O . GLY A 1 70 ? -11.914 5.041 16.843 1.00 72.44 70 GLY A O 1
ATOM 578 N N . TYR A 1 71 ? -14.142 5.213 16.999 1.00 78.50 71 TYR A N 1
ATOM 579 C CA . TYR A 1 71 ? -14.432 4.088 16.106 1.00 78.50 71 TYR A CA 1
ATOM 580 C C . TYR A 1 71 ? -13.899 4.317 14.680 1.00 78.50 71 TYR A C 1
ATOM 582 O O . TYR A 1 71 ? -13.307 3.412 14.099 1.00 78.50 71 TYR A O 1
ATOM 590 N N . VAL A 1 72 ? -14.007 5.540 14.146 1.00 82.38 72 VAL A N 1
ATOM 591 C CA . VAL A 1 72 ? -13.514 5.883 12.799 1.00 82.38 72 VAL A CA 1
ATOM 592 C C . VAL A 1 72 ? -11.993 5.760 12.724 1.00 82.38 72 VAL A C 1
ATOM 594 O O . VAL A 1 72 ? -11.454 5.281 11.729 1.00 82.38 72 VAL A O 1
ATOM 597 N N . ILE A 1 73 ? -11.289 6.140 13.793 1.00 84.25 73 ILE A N 1
ATOM 598 C CA . ILE A 1 73 ? -9.828 6.022 13.874 1.00 84.25 73 ILE A CA 1
ATOM 599 C C . ILE A 1 73 ? -9.422 4.549 13.858 1.00 84.25 73 ILE A C 1
ATOM 601 O O . ILE A 1 73 ? -8.542 4.166 13.089 1.00 84.25 73 ILE A O 1
ATOM 605 N N . VAL A 1 74 ? -10.081 3.712 14.662 1.00 84.88 74 VAL A N 1
ATOM 606 C CA . VAL A 1 74 ? -9.811 2.268 14.677 1.00 84.88 74 VAL A CA 1
ATOM 607 C C . VAL A 1 74 ? -10.098 1.655 13.304 1.00 84.88 74 VAL A C 1
ATOM 609 O O . VAL A 1 74 ? -9.260 0.925 12.778 1.00 84.88 74 VAL A O 1
ATOM 612 N N . GLN A 1 75 ? -11.221 2.010 12.676 1.00 87.56 75 GLN A N 1
ATOM 613 C CA . GLN A 1 75 ? -11.569 1.553 11.330 1.00 87.56 75 GLN A CA 1
ATOM 614 C C . GLN A 1 75 ? -10.529 1.971 10.281 1.00 87.56 75 GLN A C 1
ATOM 616 O O . GLN A 1 75 ? -10.170 1.162 9.419 1.00 87.56 75 GLN A O 1
ATOM 621 N N . LEU A 1 76 ? -10.012 3.201 10.360 1.00 88.44 76 LEU A N 1
ATOM 622 C CA . LEU A 1 76 ? -8.949 3.692 9.483 1.00 88.44 76 LEU A CA 1
ATOM 623 C C . LEU A 1 76 ? -7.647 2.918 9.692 1.00 88.44 76 LEU A C 1
ATOM 625 O O . LEU A 1 76 ? -7.058 2.458 8.716 1.00 88.44 76 LEU A O 1
ATOM 629 N N . VAL A 1 77 ? -7.223 2.702 10.938 1.00 89.00 77 VAL A N 1
ATOM 630 C CA . VAL A 1 77 ? -6.017 1.915 11.242 1.00 89.00 77 VAL A CA 1
ATOM 631 C C . VAL A 1 77 ? -6.144 0.491 10.700 1.00 89.00 77 VAL A C 1
ATOM 633 O O . VAL A 1 77 ? -5.231 -0.001 10.039 1.00 89.00 77 VAL A O 1
ATOM 636 N N . VAL A 1 78 ? -7.291 -0.156 10.912 1.00 89.69 78 VAL A N 1
ATOM 637 C CA . VAL A 1 78 ? -7.550 -1.508 10.401 1.00 89.69 78 VAL A CA 1
ATOM 638 C C . VAL A 1 78 ? -7.564 -1.524 8.869 1.00 89.69 78 VAL A C 1
ATOM 640 O O . VAL A 1 78 ? -6.935 -2.394 8.269 1.00 89.69 78 VAL A O 1
ATOM 643 N N . SER A 1 79 ? -8.195 -0.541 8.217 1.00 90.88 79 SER A N 1
ATOM 644 C CA . SER A 1 79 ? -8.169 -0.428 6.748 1.00 90.88 79 SER A CA 1
ATOM 645 C C . SER A 1 79 ? -6.753 -0.260 6.199 1.00 90.88 79 SER A C 1
ATOM 647 O O . SER A 1 79 ? -6.400 -0.880 5.198 1.00 90.88 79 SER A O 1
ATOM 649 N N . PHE A 1 80 ? -5.912 0.517 6.883 1.00 91.00 80 PHE A N 1
ATOM 650 C CA . PHE A 1 80 ? -4.529 0.741 6.487 1.00 91.00 80 PHE A CA 1
ATOM 651 C C . PHE A 1 80 ? -3.691 -0.537 6.606 1.00 91.00 80 PHE A C 1
ATOM 653 O O . PHE A 1 80 ? -2.919 -0.855 5.701 1.00 91.00 80 PHE A O 1
ATOM 660 N N . LEU A 1 81 ? -3.894 -1.324 7.669 1.00 91.69 81 LEU A N 1
ATOM 661 C CA . LEU A 1 81 ? -3.273 -2.644 7.812 1.00 91.69 81 LEU A CA 1
ATOM 662 C C . LEU A 1 81 ? -3.692 -3.592 6.682 1.00 91.69 81 LEU A C 1
ATOM 664 O O . LEU A 1 81 ? -2.832 -4.233 6.075 1.00 91.69 81 LEU A O 1
ATOM 668 N N . PHE A 1 82 ? -4.983 -3.639 6.341 1.00 90.56 82 PHE A N 1
ATOM 669 C CA . PHE A 1 82 ? -5.463 -4.432 5.205 1.00 90.56 82 PHE A CA 1
ATOM 670 C C . PHE A 1 82 ? -4.896 -3.953 3.869 1.00 90.56 82 PHE A C 1
ATOM 672 O O . PHE A 1 82 ? -4.587 -4.780 3.010 1.00 90.56 82 PHE A O 1
ATOM 679 N N . MET A 1 83 ? -4.716 -2.644 3.688 1.00 89.81 83 MET A N 1
ATOM 680 C CA . MET A 1 83 ? -4.100 -2.081 2.488 1.00 89.81 83 MET A CA 1
ATOM 681 C C . MET A 1 83 ? -2.649 -2.556 2.338 1.00 89.81 83 MET A C 1
ATOM 683 O O . MET A 1 83 ? -2.275 -3.038 1.269 1.00 89.81 83 MET A O 1
ATOM 687 N N . ILE A 1 84 ? -1.845 -2.479 3.408 1.00 92.00 84 ILE A N 1
ATOM 688 C CA . ILE A 1 84 ? -0.458 -2.975 3.414 1.00 92.00 84 ILE A CA 1
ATOM 689 C C . ILE A 1 84 ? -0.426 -4.474 3.117 1.00 92.00 84 ILE A C 1
ATOM 691 O O . ILE A 1 84 ? 0.356 -4.922 2.279 1.00 92.00 84 ILE A O 1
ATOM 695 N N . PHE A 1 85 ? -1.289 -5.246 3.777 1.00 92.06 85 PHE A N 1
ATOM 696 C CA . PHE A 1 85 ? -1.362 -6.691 3.594 1.00 92.06 85 PHE A CA 1
ATOM 697 C C . PHE A 1 85 ? -1.738 -7.074 2.155 1.00 92.06 85 PHE A C 1
ATOM 699 O O . PHE A 1 85 ? -1.073 -7.901 1.533 1.00 92.06 85 PHE A O 1
ATOM 706 N N . SER A 1 86 ? -2.745 -6.410 1.588 1.00 88.81 86 SER A N 1
ATOM 707 C CA . SER A 1 86 ? -3.184 -6.621 0.205 1.00 88.81 86 SER A CA 1
ATOM 708 C C . SER A 1 86 ? -2.086 -6.262 -0.796 1.00 88.81 86 SER A C 1
ATOM 710 O O . SER A 1 86 ? -1.837 -7.011 -1.740 1.00 88.81 86 SER A O 1
ATOM 712 N N . TYR A 1 87 ? -1.380 -5.150 -0.573 1.00 89.50 87 TYR A N 1
ATOM 713 C CA . TYR A 1 87 ? -0.233 -4.767 -1.394 1.00 89.50 87 TYR A CA 1
ATOM 714 C C . TYR A 1 87 ? 0.905 -5.793 -1.310 1.00 89.50 87 TYR A C 1
ATOM 716 O O . TYR A 1 87 ? 1.486 -6.150 -2.334 1.00 89.50 87 TYR A O 1
ATOM 724 N N . ALA A 1 88 ? 1.202 -6.310 -0.114 1.00 91.94 88 ALA A N 1
ATOM 725 C CA . ALA A 1 88 ? 2.224 -7.334 0.079 1.00 91.94 88 ALA A CA 1
ATOM 726 C C . ALA A 1 88 ? 1.885 -8.627 -0.677 1.00 91.94 88 ALA A C 1
ATOM 728 O O . ALA A 1 88 ? 2.746 -9.172 -1.368 1.00 91.94 88 ALA A O 1
ATOM 729 N N . ILE A 1 89 ? 0.626 -9.073 -0.616 1.00 92.62 89 ILE A N 1
ATOM 730 C CA . ILE A 1 89 ? 0.149 -10.237 -1.376 1.00 92.62 89 ILE A CA 1
ATOM 731 C C . ILE A 1 89 ? 0.262 -9.987 -2.879 1.00 92.62 89 ILE A C 1
ATOM 733 O O . ILE A 1 89 ? 0.828 -10.812 -3.592 1.00 92.62 89 ILE A O 1
ATOM 737 N N . MET A 1 90 ? -0.224 -8.846 -3.370 1.00 88.69 90 MET A N 1
ATOM 738 C CA . MET A 1 90 ? -0.133 -8.496 -4.791 1.00 88.69 90 MET A CA 1
ATOM 739 C C . MET A 1 90 ? 1.318 -8.455 -5.279 1.00 88.69 90 MET A C 1
ATOM 741 O O . MET A 1 90 ? 1.618 -8.968 -6.355 1.00 88.69 90 MET A O 1
ATOM 745 N N . SER A 1 91 ? 2.226 -7.898 -4.477 1.00 88.25 91 SER A N 1
ATOM 746 C CA . SER A 1 91 ? 3.663 -7.872 -4.763 1.00 88.25 91 SER A CA 1
ATOM 747 C C . SER A 1 91 ? 4.260 -9.282 -4.817 1.00 88.25 91 SER A C 1
ATOM 749 O O . SER A 1 91 ? 5.004 -9.603 -5.743 1.00 88.25 91 SER A O 1
ATOM 751 N N . ALA A 1 92 ? 3.887 -10.156 -3.877 1.00 91.06 92 ALA A N 1
ATOM 752 C CA . ALA A 1 92 ? 4.328 -11.548 -3.866 1.00 91.06 92 ALA A CA 1
ATOM 753 C C . ALA A 1 92 ? 3.829 -12.317 -5.101 1.00 91.06 92 ALA A C 1
ATOM 755 O O . ALA A 1 92 ? 4.617 -12.993 -5.761 1.00 91.06 92 ALA A O 1
ATOM 756 N N . ILE A 1 93 ? 2.549 -12.162 -5.459 1.00 92.06 93 ILE A N 1
ATOM 757 C CA . ILE A 1 93 ? 1.963 -12.763 -6.667 1.00 92.06 93 ILE A CA 1
ATOM 758 C C . ILE A 1 93 ? 2.685 -12.253 -7.915 1.00 92.06 93 ILE A C 1
ATOM 760 O O . ILE A 1 93 ? 3.044 -13.045 -8.784 1.00 92.06 93 ILE A O 1
ATOM 764 N N . TYR A 1 94 ? 2.942 -10.947 -7.997 1.00 86.38 94 TYR A N 1
ATOM 765 C CA . TYR A 1 94 ? 3.658 -10.356 -9.123 1.00 86.38 94 TYR A CA 1
ATOM 766 C C . TYR A 1 94 ? 5.080 -10.916 -9.251 1.00 86.38 94 TYR A C 1
ATOM 768 O O . TYR A 1 94 ? 5.493 -11.284 -10.346 1.00 86.38 94 TYR A O 1
ATOM 776 N N . ALA A 1 95 ? 5.806 -11.044 -8.138 1.00 87.19 95 ALA A N 1
ATOM 777 C CA . ALA A 1 95 ? 7.148 -11.619 -8.123 1.00 87.19 95 ALA A CA 1
ATOM 778 C C . ALA A 1 95 ? 7.165 -13.103 -8.530 1.00 87.19 95 ALA A C 1
ATOM 780 O O . ALA A 1 95 ? 8.101 -13.542 -9.195 1.00 87.19 95 ALA A O 1
ATOM 781 N N . MET A 1 96 ? 6.133 -13.872 -8.161 1.00 90.81 96 MET A N 1
ATOM 782 C CA . MET A 1 96 ? 5.988 -15.269 -8.588 1.00 90.81 96 MET A CA 1
ATOM 783 C C . MET A 1 96 ? 5.630 -15.389 -10.075 1.00 90.81 96 MET A C 1
ATOM 785 O O . MET A 1 96 ? 6.175 -16.248 -10.764 1.00 90.81 96 MET A O 1
ATOM 789 N N . ALA A 1 97 ? 4.731 -14.539 -10.577 1.00 90.31 97 ALA A N 1
ATOM 790 C CA . ALA A 1 97 ? 4.289 -14.562 -11.972 1.00 90.31 97 ALA A CA 1
ATOM 791 C C . ALA A 1 97 ? 5.356 -14.031 -12.944 1.00 90.31 97 ALA A C 1
ATOM 793 O O . ALA A 1 97 ? 5.469 -14.517 -14.069 1.00 90.31 97 ALA A O 1
ATOM 794 N N . PHE A 1 98 ? 6.148 -13.049 -12.509 1.00 86.69 98 PHE A N 1
ATOM 795 C CA . PHE A 1 98 ? 7.192 -12.402 -13.298 1.00 86.69 98 PHE A CA 1
ATOM 796 C C . PHE A 1 98 ? 8.534 -12.497 -12.566 1.00 86.69 98 PHE A C 1
ATOM 798 O O . PHE A 1 98 ? 8.978 -11.517 -11.956 1.00 86.69 98 PHE A O 1
ATOM 805 N N . PRO A 1 99 ? 9.203 -13.665 -12.614 1.00 83.12 99 PRO A N 1
ATOM 806 C CA . PRO A 1 99 ? 10.524 -13.804 -12.024 1.00 83.12 99 PRO A CA 1
ATOM 807 C C . PRO A 1 99 ? 11.494 -12.804 -12.663 1.00 83.12 99 PRO A C 1
ATOM 809 O O . PRO A 1 99 ? 11.421 -12.517 -13.862 1.00 83.12 99 PRO A O 1
ATOM 812 N N . VAL A 1 100 ? 12.410 -12.269 -11.852 1.00 74.88 100 VAL A N 1
ATOM 813 C CA . VAL A 1 100 ? 13.400 -11.277 -12.291 1.00 74.88 100 VAL A CA 1
ATOM 814 C C . VAL A 1 100 ? 14.217 -11.856 -13.442 1.00 74.88 100 VAL A C 1
ATOM 816 O O . VAL A 1 100 ? 14.994 -12.792 -13.262 1.00 74.88 100 VAL A O 1
ATOM 819 N N . GLN A 1 101 ? 14.047 -11.292 -14.635 1.00 68.00 101 GLN A N 1
ATOM 820 C CA . GLN A 1 101 ? 14.888 -11.631 -15.774 1.00 68.00 101 GLN A CA 1
ATOM 821 C C . GLN A 1 101 ? 16.259 -10.985 -15.562 1.00 68.00 101 GLN A C 1
ATOM 823 O O . GLN A 1 101 ? 16.363 -9.763 -15.426 1.00 68.00 101 GLN A O 1
ATOM 828 N N . LEU A 1 102 ? 17.302 -11.818 -15.504 1.00 66.31 102 LEU A N 1
ATOM 829 C CA . LEU A 1 102 ? 18.692 -11.369 -15.488 1.00 66.31 102 LEU A CA 1
ATOM 830 C C . LEU A 1 102 ? 18.920 -10.486 -16.718 1.00 66.31 102 LEU A C 1
ATOM 832 O O . LEU A 1 102 ? 18.624 -10.883 -17.846 1.00 66.31 102 LEU A O 1
ATOM 836 N N . GLY A 1 103 ? 19.392 -9.263 -16.493 1.00 65.44 103 GLY A N 1
ATOM 837 C CA . GLY A 1 103 ? 19.623 -8.326 -17.584 1.00 65.44 103 GLY A CA 1
ATOM 838 C C . GLY A 1 103 ? 20.755 -8.805 -18.491 1.00 65.44 103 GLY A C 1
ATOM 839 O O . GLY A 1 103 ? 21.606 -9.591 -18.087 1.00 65.44 103 GLY A O 1
ATOM 840 N N . GLU A 1 104 ? 20.846 -8.253 -19.699 1.00 64.06 104 GLU A N 1
ATOM 841 C CA . GLU A 1 104 ? 21.940 -8.545 -20.643 1.00 64.06 104 GLU A CA 1
ATOM 842 C C . GLU A 1 104 ? 23.344 -8.311 -20.037 1.00 64.06 104 GLU A C 1
ATOM 844 O O . GLU A 1 104 ? 24.326 -8.904 -20.482 1.00 64.06 104 GLU A O 1
ATOM 849 N N . THR A 1 105 ? 23.443 -7.486 -18.988 1.00 61.75 105 THR A N 1
ATOM 850 C CA . THR A 1 105 ? 24.670 -7.219 -18.217 1.00 61.75 105 THR A CA 1
ATOM 851 C C . THR A 1 105 ? 25.128 -8.392 -17.335 1.00 61.75 105 THR A C 1
ATOM 853 O O . THR A 1 105 ? 26.307 -8.444 -17.001 1.00 61.75 105 THR A O 1
ATOM 856 N N . ASP A 1 106 ? 24.235 -9.319 -16.973 1.00 61.38 106 ASP A N 1
ATOM 857 C CA . ASP A 1 106 ? 24.553 -10.525 -16.184 1.00 61.38 106 ASP A CA 1
ATOM 858 C C . ASP A 1 106 ? 24.980 -11.708 -17.067 1.00 61.38 106 ASP A C 1
ATOM 860 O 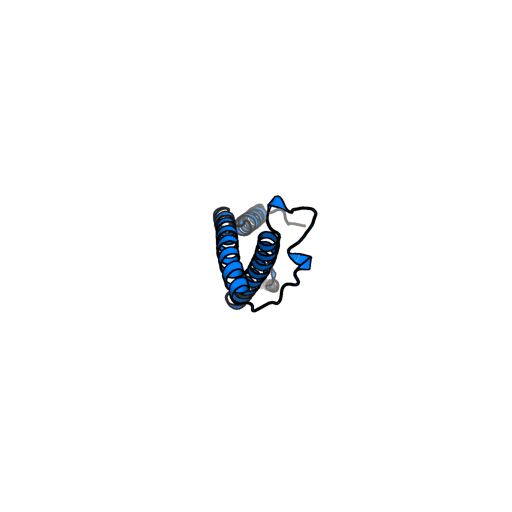O . ASP A 1 106 ? 25.368 -12.766 -16.566 1.00 61.38 106 ASP A O 1
ATOM 864 N N . SER A 1 107 ? 24.947 -11.545 -18.395 1.00 61.75 107 SER A N 1
ATOM 865 C CA . SER A 1 107 ? 25.525 -12.534 -19.300 1.00 61.75 107 SER A CA 1
ATOM 866 C C . SER A 1 107 ? 27.062 -12.475 -19.225 1.00 61.75 107 SER A C 1
ATOM 868 O O . SER A 1 107 ? 27.646 -11.388 -19.316 1.00 61.75 107 SER A O 1
ATOM 870 N N . PRO A 1 108 ? 27.761 -13.614 -19.033 1.00 65.44 108 PRO A N 1
ATOM 871 C CA . PRO A 1 108 ? 29.216 -13.617 -18.954 1.00 65.44 108 PRO A CA 1
ATOM 872 C C . PRO A 1 108 ? 29.796 -13.038 -20.253 1.00 65.44 108 PRO A C 1
ATOM 874 O O . PRO A 1 108 ? 29.318 -13.376 -21.340 1.00 65.44 108 PRO A O 1
ATOM 877 N N . PRO A 1 109 ? 30.825 -12.172 -20.176 1.00 68.31 109 PRO A N 1
ATOM 878 C CA . PRO A 1 109 ? 31.326 -11.460 -21.342 1.00 68.31 109 PRO A CA 1
ATOM 879 C C . PRO A 1 109 ? 31.750 -12.451 -22.428 1.00 68.31 109 PRO A C 1
ATOM 881 O O . PRO A 1 109 ? 32.566 -13.345 -22.183 1.00 68.31 109 PRO A O 1
ATOM 884 N N . LEU A 1 110 ? 31.207 -12.278 -23.637 1.00 66.00 110 LEU A N 1
ATOM 885 C CA . LEU A 1 110 ? 31.555 -13.083 -24.808 1.00 66.00 110 LEU A CA 1
ATOM 886 C C . LEU A 1 110 ? 33.076 -13.036 -25.014 1.00 66.00 110 LEU A C 1
ATOM 888 O O . LEU A 1 110 ? 33.645 -12.005 -25.385 1.00 66.00 110 LEU A O 1
ATOM 892 N N . LYS A 1 111 ? 33.759 -14.158 -24.751 1.00 63.31 111 LYS A N 1
ATOM 893 C CA . LYS A 1 111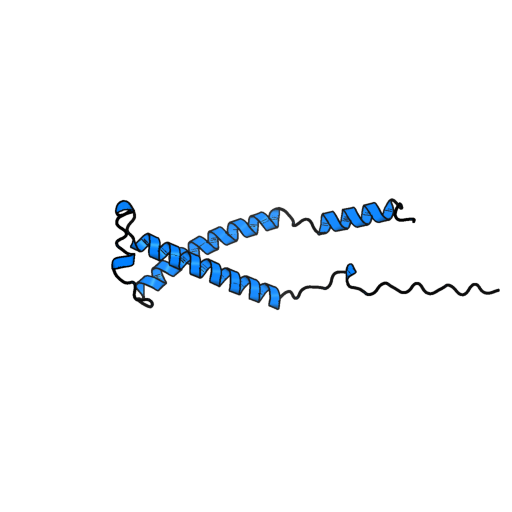 ? 35.204 -14.283 -24.974 1.00 63.31 111 LYS A CA 1
ATOM 894 C C . LYS A 1 111 ? 35.467 -14.110 -26.467 1.00 63.31 111 LYS A C 1
ATOM 896 O O . LYS A 1 111 ? 35.166 -14.993 -27.265 1.00 63.31 111 LYS A O 1
ATOM 901 N N . ARG A 1 112 ? 36.043 -12.967 -26.845 1.00 65.38 112 ARG A N 1
ATOM 902 C CA . ARG A 1 112 ? 36.450 -12.666 -28.222 1.00 65.38 112 ARG A CA 1
ATOM 903 C C . ARG A 1 112 ? 37.382 -13.777 -28.715 1.00 65.38 112 ARG A C 1
ATOM 905 O O . ARG A 1 112 ? 38.514 -13.883 -28.241 1.00 65.38 112 ARG A O 1
ATOM 912 N N . GLN A 1 113 ? 36.915 -14.607 -29.649 1.00 62.16 113 GLN A N 1
ATOM 913 C CA . GLN A 1 113 ? 37.768 -15.582 -30.326 1.00 62.16 113 GLN A CA 1
ATOM 914 C C . GLN A 1 113 ? 38.919 -14.812 -30.982 1.00 62.16 113 GLN A C 1
ATOM 916 O O . GLN A 1 113 ? 38.702 -13.943 -31.830 1.00 62.16 113 GLN A O 1
ATOM 921 N N . LYS A 1 114 ? 40.156 -15.077 -30.549 1.00 63.19 114 LYS A N 1
ATOM 922 C CA . LYS A 1 114 ? 41.342 -14.522 -31.204 1.00 63.19 114 LYS A CA 1
ATOM 923 C C . LYS A 1 114 ? 41.367 -15.083 -32.622 1.00 63.19 114 LYS A C 1
ATOM 925 O O . LYS A 1 114 ? 41.597 -16.276 -32.802 1.00 63.19 114 LYS A O 1
ATOM 930 N N . SER A 1 115 ? 41.104 -14.227 -33.607 1.00 58.16 115 SER A N 1
ATOM 931 C CA . SER A 1 115 ? 41.254 -14.570 -35.019 1.00 58.16 115 SER A CA 1
ATOM 932 C C . SER A 1 115 ? 42.674 -15.096 -35.236 1.00 58.16 115 SER A C 1
ATOM 934 O O . SER A 1 115 ? 43.652 -14.373 -35.026 1.00 58.16 115 SER A O 1
ATOM 936 N N . LYS A 1 116 ? 42.795 -16.386 -35.573 1.00 63.41 116 LYS A N 1
ATOM 937 C CA . LYS A 1 116 ? 44.068 -16.989 -35.973 1.00 63.41 116 LYS A CA 1
ATOM 938 C C . LYS A 1 116 ? 44.461 -16.348 -37.299 1.00 63.41 116 LYS A C 1
ATOM 940 O O . LYS A 1 116 ? 43.956 -16.729 -38.350 1.00 63.41 116 LYS A O 1
ATOM 945 N N . LYS A 1 117 ? 45.363 -15.370 -37.240 1.00 62.09 117 LYS A N 1
ATOM 946 C CA . LYS A 1 117 ? 46.040 -14.830 -38.418 1.00 62.09 117 LYS A CA 1
ATOM 947 C C . LYS A 1 117 ? 46.818 -15.983 -39.065 1.00 62.09 117 LYS A C 1
ATOM 949 O O . LYS A 1 117 ? 47.831 -16.415 -38.517 1.00 62.09 117 LYS A O 1
ATOM 954 N N . LYS A 1 118 ? 46.291 -16.528 -40.167 1.00 56.78 118 LYS A N 1
ATOM 955 C CA . LYS A 1 118 ? 47.003 -17.477 -41.033 1.00 56.78 118 LYS A CA 1
ATOM 956 C C . LYS A 1 118 ? 48.249 -16.754 -41.552 1.00 56.78 118 LYS A C 1
ATOM 958 O O . LYS A 1 118 ? 48.131 -15.641 -42.066 1.00 56.78 118 LYS A O 1
ATOM 963 N N . ARG A 1 119 ? 49.407 -17.342 -41.269 1.00 56.72 119 ARG A N 1
ATOM 964 C CA . ARG A 1 119 ? 50.719 -16.891 -41.730 1.00 56.72 119 ARG A CA 1
ATOM 965 C C . ARG A 1 119 ? 50.948 -17.393 -43.145 1.00 56.72 119 ARG A C 1
ATOM 967 O O . ARG A 1 119 ? 50.450 -18.508 -43.424 1.00 56.72 119 ARG A O 1
#

Sequence (119 aa):
MGRDTWRFRELDEERKKSKRLNPIWRGVGCVLVVILGFVGYIFSGWFLDQGFVYIPRFSIQIPLITTIGGYVIVQLVVSFLFMIFSYAIMSAIYAMAFPVQLGETDSPPLKRQKSKKKR

pLDDT: mean 77.9, std 11.44, range [52.81, 92.62]

Mean predicted aligned error: 12.89 Å

Radius of gyration: 26.96 Å; Cα contacts (8 Å, |Δi|>4): 38; chains: 1; bounding box: 70×33×68 Å

Secondary structure (DSSP, 8-state):
-----HHHHHHHHHHHHHTS--HHHHHHHHHHHHHHHHHHHHHHHHHHHTT-S---HHHH--TT-TTS-HHHHHHHHHHHHHHHHHHHHHHHHHHHHS--PPPGGGSPP----------